Protein AF-A0A0F9R8F9-F1 (afdb_monomer_lite)

Radius of gyration: 13.98 Å; chains: 1; bounding box: 30×28×37 Å

InterPro domains:
  IPR001387 Cro/C1-type, helix-turn-helix domain [cd00093] (21-65)
  IPR010982 Lambda repressor-like, DNA-binding domain superfamily [SSF47413] (13-65)

Organism: NCBI:txid412755

pLDDT: mean 79.31, std 18.31, range [36.69, 97.0]

Secondary structure (DSSP, 8-state):
---PPPHHHHHHHHHHHTT--HHHHHHHHT--HHHHHHHHTT----HHHHHHHHHHHT-----EE-TTT--EE-SSS--TTTTS----

Sequence (88 aa):
MTKTMANHQLVEAWLAMNERSQAYLAKHIKVNPAIVSRFMNGMDVSAKVLLKMAEVTRLQLRIEFCKGCGKVINFTHPCPCSRKGVIR

Foldseek 3Di:
DPPDDFLLVVLVVLCVVVVHDLVNLCVQLVHDSVQSVCVNVQHDDFPSSVVSSCVVSVDDHDWDADPQPRTTDRPPDDPPRVVPDDPD

Structure (mmCIF, N/CA/C/O backbone):
data_AF-A0A0F9R8F9-F1
#
_entry.id   AF-A0A0F9R8F9-F1
#
loop_
_atom_site.group_PDB
_atom_site.id
_atom_site.type_symbol
_atom_site.label_atom_id
_atom_site.label_alt_id
_atom_site.label_comp_id
_atom_site.label_asym_id
_atom_site.label_entity_id
_atom_site.label_seq_id
_atom_site.pdbx_PDB_ins_code
_atom_site.Cartn_x
_atom_site.Cartn_y
_atom_site.Cartn_z
_atom_site.occupancy
_atom_site.B_iso_or_equiv
_atom_site.auth_seq_id
_atom_site.auth_comp_id
_atom_site.auth_asym_id
_atom_site.auth_atom_id
_atom_site.pdbx_PDB_model_num
ATOM 1 N N . MET A 1 1 ? -16.778 -16.838 -11.076 1.00 37.38 1 MET A N 1
ATOM 2 C CA . MET A 1 1 ? -15.907 -16.582 -9.907 1.00 37.38 1 MET A CA 1
ATOM 3 C C . MET A 1 1 ? -15.171 -15.269 -10.129 1.00 37.38 1 MET A C 1
ATOM 5 O O . MET A 1 1 ? -14.182 -15.247 -10.851 1.00 37.38 1 MET A O 1
ATOM 9 N N . THR A 1 2 ? -15.668 -14.160 -9.586 1.00 40.72 2 THR A N 1
ATOM 10 C CA . THR A 1 2 ? -14.927 -12.893 -9.566 1.00 40.72 2 THR A CA 1
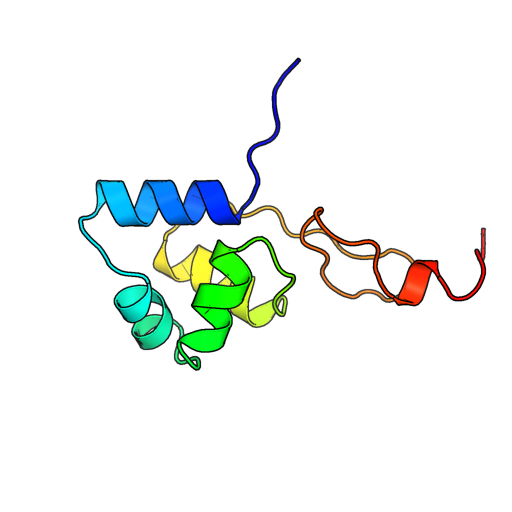ATOM 11 C C . THR A 1 2 ? -13.771 -13.046 -8.580 1.00 40.72 2 THR A C 1
ATOM 13 O O . THR A 1 2 ? -13.974 -13.097 -7.369 1.00 40.72 2 THR A O 1
ATOM 16 N N . LYS A 1 3 ? -12.545 -13.206 -9.092 1.00 46.69 3 LYS A N 1
ATOM 17 C CA . LYS A 1 3 ? -11.340 -13.185 -8.256 1.00 46.69 3 LYS A CA 1
ATOM 18 C C . LYS A 1 3 ? -11.211 -11.769 -7.698 1.00 46.69 3 LYS A C 1
ATOM 20 O O . LYS A 1 3 ? -10.853 -10.852 -8.428 1.00 46.69 3 LYS A O 1
ATOM 25 N N . THR A 1 4 ? -11.561 -11.576 -6.429 1.00 55.62 4 THR A N 1
ATOM 26 C CA . THR A 1 4 ? -11.259 -10.322 -5.732 1.00 55.62 4 THR A CA 1
ATOM 27 C C . THR A 1 4 ? -9.741 -10.128 -5.766 1.00 55.62 4 THR A C 1
ATOM 29 O O . THR A 1 4 ? -9.019 -10.958 -5.218 1.00 55.62 4 THR A O 1
ATOM 32 N N . MET A 1 5 ? -9.257 -9.073 -6.427 1.00 64.88 5 MET A N 1
ATOM 33 C CA . MET A 1 5 ? -7.833 -8.719 -6.408 1.00 64.88 5 MET A CA 1
ATOM 34 C C . MET A 1 5 ? -7.440 -8.194 -5.026 1.00 64.88 5 MET A C 1
ATOM 36 O O . MET A 1 5 ? -8.196 -7.445 -4.403 1.00 64.88 5 MET A O 1
ATOM 40 N N . ALA A 1 6 ? -6.257 -8.576 -4.548 1.00 82.38 6 ALA A N 1
ATOM 41 C CA . ALA A 1 6 ? -5.735 -8.082 -3.280 1.00 82.38 6 ALA A CA 1
ATOM 42 C C . ALA A 1 6 ? -5.209 -6.642 -3.430 1.00 82.38 6 ALA A C 1
ATOM 44 O O . ALA A 1 6 ? -4.662 -6.277 -4.470 1.00 82.38 6 A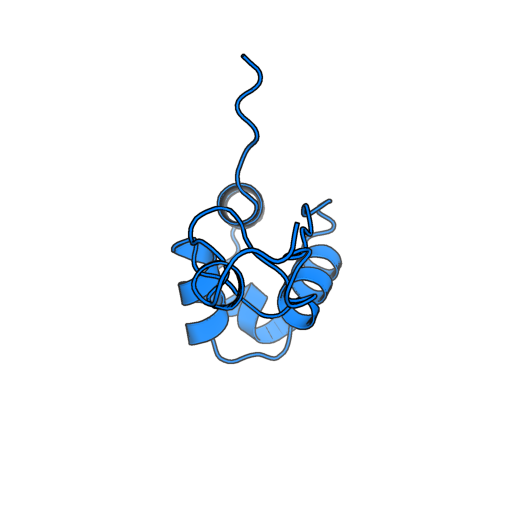LA A O 1
ATOM 45 N N . ASN A 1 7 ? -5.313 -5.823 -2.374 1.00 86.94 7 ASN A N 1
ATOM 46 C CA . ASN A 1 7 ? -4.902 -4.409 -2.407 1.00 86.94 7 ASN A CA 1
ATOM 47 C C . ASN A 1 7 ? -3.459 -4.193 -2.888 1.00 86.94 7 ASN A C 1
ATOM 49 O O . ASN A 1 7 ? -3.192 -3.222 -3.589 1.00 86.94 7 ASN A O 1
ATOM 53 N N . HIS A 1 8 ? -2.530 -5.079 -2.516 1.00 90.38 8 HIS A N 1
ATOM 54 C CA . HIS A 1 8 ? -1.129 -4.955 -2.924 1.00 90.38 8 HIS A CA 1
ATOM 55 C C . HIS A 1 8 ? -0.958 -5.094 -4.441 1.00 90.38 8 HIS A C 1
ATOM 57 O O . HIS A 1 8 ? -0.191 -4.340 -5.026 1.00 90.38 8 HIS A O 1
ATOM 63 N N . GLN A 1 9 ? -1.748 -5.958 -5.087 1.00 90.75 9 GLN A N 1
ATOM 64 C CA . GLN A 1 9 ? -1.733 -6.148 -6.540 1.00 90.75 9 GLN A CA 1
ATOM 65 C C . GLN A 1 9 ? -2.287 -4.922 -7.273 1.00 90.75 9 GLN A C 1
ATOM 67 O O . GLN A 1 9 ? -1.773 -4.539 -8.319 1.00 90.75 9 GLN A O 1
ATOM 72 N N . LEU A 1 10 ? -3.311 -4.267 -6.710 1.00 91.19 10 LEU A N 1
ATOM 73 C CA . LEU A 1 10 ? -3.849 -3.020 -7.267 1.00 91.19 10 LEU A CA 1
ATOM 74 C C . LEU A 1 10 ? -2.806 -1.898 -7.232 1.00 91.19 10 LEU A C 1
ATOM 76 O O . LEU A 1 10 ? -2.622 -1.180 -8.213 1.00 91.19 10 LEU A O 1
ATOM 80 N N . VAL A 1 11 ? -2.109 -1.759 -6.104 1.00 93.19 11 VAL A N 1
ATOM 81 C CA . VAL A 1 11 ? -1.050 -0.755 -5.949 1.00 93.19 11 VAL A CA 1
ATOM 82 C C . VAL A 1 11 ? 0.157 -1.088 -6.830 1.00 93.19 11 VAL A C 1
ATOM 84 O O . VAL A 1 11 ? 0.737 -0.181 -7.420 1.00 93.19 11 VAL A O 1
ATOM 87 N N . GLU A 1 12 ? 0.515 -2.364 -6.971 1.00 93.94 12 GLU A N 1
ATOM 88 C CA . GLU A 1 12 ? 1.571 -2.822 -7.880 1.00 93.94 12 GLU A CA 1
ATOM 89 C C . GLU A 1 12 ? 1.260 -2.505 -9.341 1.00 93.94 12 GLU A C 1
ATOM 91 O O . GLU A 1 12 ? 2.091 -1.904 -10.023 1.00 93.94 12 GLU A O 1
ATOM 96 N N . ALA A 1 13 ? 0.044 -2.808 -9.798 1.00 93.69 13 ALA A N 1
ATOM 97 C CA . ALA A 1 13 ? -0.401 -2.453 -11.140 1.00 93.69 13 ALA A CA 1
ATOM 98 C C . ALA A 1 13 ? -0.353 -0.933 -11.364 1.00 93.69 13 ALA A C 1
ATOM 100 O O . ALA A 1 13 ? 0.139 -0.472 -12.392 1.00 93.69 13 ALA A O 1
ATOM 101 N N . TRP A 1 14 ? -0.792 -0.139 -10.383 1.00 95.88 14 TRP A N 1
ATOM 102 C CA . TRP A 1 14 ? -0.738 1.320 -10.475 1.00 95.88 14 TRP A CA 1
ATOM 103 C C . TRP A 1 14 ? 0.694 1.856 -10.562 1.00 95.88 14 TRP A C 1
ATOM 105 O O . TRP A 1 14 ? 0.961 2.751 -11.365 1.00 95.88 14 TRP A O 1
ATOM 115 N N . LEU A 1 15 ? 1.622 1.310 -9.770 1.00 95.88 15 LEU A N 1
ATOM 116 C CA . LEU A 1 15 ? 3.038 1.676 -9.834 1.00 95.88 15 LEU A CA 1
ATOM 117 C C . LEU A 1 15 ? 3.614 1.398 -11.225 1.00 95.88 15 LEU A C 1
ATOM 119 O O . LEU A 1 15 ? 4.257 2.279 -11.792 1.00 95.88 15 LEU A O 1
ATOM 123 N N . ALA A 1 16 ? 3.331 0.219 -11.786 1.00 96.19 16 ALA A N 1
ATOM 124 C CA . ALA A 1 16 ? 3.779 -0.162 -13.122 1.00 96.19 16 ALA A CA 1
ATOM 125 C C . ALA A 1 16 ? 3.201 0.762 -14.207 1.00 96.19 16 ALA A C 1
ATOM 127 O O . ALA A 1 16 ? 3.950 1.277 -15.030 1.00 96.19 16 ALA A O 1
ATOM 128 N N . MET A 1 17 ? 1.894 1.048 -14.161 1.00 96.25 17 MET A N 1
ATOM 129 C CA . MET A 1 17 ? 1.220 1.927 -15.128 1.00 96.25 17 MET A CA 1
ATOM 130 C C . MET A 1 17 ? 1.734 3.372 -15.118 1.00 96.25 17 MET A C 1
ATOM 132 O O . MET A 1 17 ? 1.620 4.065 -16.122 1.00 96.25 17 MET A O 1
ATOM 136 N N . ASN A 1 18 ? 2.260 3.844 -13.986 1.00 96.62 18 ASN A N 1
ATOM 137 C CA . ASN A 1 18 ? 2.738 5.219 -13.821 1.00 96.62 18 ASN A CA 1
ATOM 138 C C . ASN A 1 18 ? 4.272 5.322 -13.799 1.00 96.62 18 ASN A C 1
ATOM 140 O O . ASN A 1 18 ? 4.794 6.379 -13.434 1.00 96.62 18 ASN A O 1
ATOM 144 N N . GLU A 1 19 ? 4.984 4.231 -14.103 1.00 96.44 19 GLU A N 1
ATOM 145 C CA . GLU A 1 19 ? 6.451 4.150 -14.046 1.00 96.44 19 GLU A CA 1
ATOM 146 C C . GLU A 1 19 ? 7.013 4.630 -12.690 1.00 96.44 19 GLU A C 1
ATOM 148 O O . GLU A 1 19 ? 8.018 5.341 -12.590 1.00 96.44 19 GLU A O 1
ATOM 153 N N . ARG A 1 20 ? 6.322 4.278 -11.598 1.00 96.19 20 ARG A N 1
ATOM 154 C CA . ARG A 1 20 ? 6.689 4.654 -10.227 1.00 96.19 20 ARG A CA 1
ATOM 155 C C . ARG A 1 20 ? 7.280 3.469 -9.476 1.00 96.19 20 ARG A C 1
ATOM 157 O O . ARG A 1 20 ? 6.879 2.325 -9.645 1.00 96.19 20 ARG A O 1
ATOM 164 N N . SER A 1 21 ? 8.199 3.761 -8.559 1.00 95.50 21 SER A N 1
ATOM 165 C CA . SER A 1 21 ? 8.792 2.762 -7.667 1.00 95.50 21 SER A CA 1
ATOM 166 C C . SER A 1 21 ? 8.080 2.697 -6.312 1.00 95.50 21 SER A C 1
ATOM 168 O O . SER A 1 21 ? 7.406 3.633 -5.886 1.00 95.50 21 SER A O 1
ATOM 170 N N . GLN A 1 22 ? 8.303 1.627 -5.549 1.00 94.50 22 GLN A N 1
ATOM 171 C CA . GLN A 1 22 ? 7.840 1.556 -4.154 1.00 94.50 22 GLN A CA 1
ATOM 172 C C . GLN A 1 22 ? 8.424 2.692 -3.286 1.00 94.50 22 GLN A C 1
ATOM 174 O O . GLN A 1 22 ? 7.767 3.184 -2.366 1.00 94.50 22 GLN A O 1
ATOM 179 N N . ALA A 1 23 ? 9.637 3.164 -3.608 1.00 94.81 23 ALA A N 1
ATOM 180 C CA . ALA A 1 23 ? 10.273 4.294 -2.932 1.00 94.81 23 ALA A CA 1
ATOM 181 C C . ALA A 1 23 ? 9.507 5.611 -3.149 1.00 94.81 23 ALA A C 1
ATOM 183 O O . ALA A 1 23 ? 9.442 6.438 -2.236 1.00 94.81 23 ALA A O 1
ATOM 184 N N . TYR A 1 24 ? 8.871 5.785 -4.316 1.00 96.19 24 TYR A N 1
ATOM 185 C CA . TYR A 1 24 ? 7.970 6.910 -4.567 1.00 96.19 24 TYR A CA 1
ATOM 186 C C . TYR A 1 24 ? 6.822 6.916 -3.551 1.00 96.19 24 TYR A C 1
ATOM 188 O O . TYR A 1 24 ? 6.614 7.929 -2.881 1.00 96.19 24 TYR A O 1
ATOM 196 N N . LEU A 1 25 ? 6.138 5.782 -3.363 1.00 94.50 25 LEU A N 1
ATOM 197 C CA . LEU A 1 25 ? 5.059 5.663 -2.377 1.00 94.50 25 LEU A CA 1
ATOM 198 C C . LEU A 1 25 ? 5.553 5.953 -0.962 1.00 94.50 25 LEU A C 1
ATOM 200 O O . LEU A 1 25 ? 4.955 6.782 -0.280 1.00 94.50 25 LEU A O 1
ATOM 204 N N . ALA A 1 26 ? 6.661 5.333 -0.543 1.00 95.94 26 ALA A N 1
ATOM 205 C CA . ALA A 1 26 ? 7.224 5.514 0.797 1.00 95.94 26 ALA A CA 1
ATOM 206 C C . ALA A 1 26 ? 7.500 6.995 1.113 1.00 95.94 26 ALA A C 1
ATOM 208 O O . ALA A 1 26 ? 7.136 7.485 2.186 1.00 95.94 26 ALA A O 1
ATOM 209 N N . LYS A 1 27 ? 8.069 7.722 0.140 1.00 97.00 27 LYS A N 1
ATOM 210 C CA . LYS A 1 27 ? 8.335 9.161 0.238 1.00 97.00 27 LYS A CA 1
ATOM 211 C C . LYS A 1 27 ? 7.044 9.977 0.367 1.00 97.00 27 LYS A C 1
ATOM 213 O O . LYS A 1 27 ? 6.962 10.832 1.246 1.00 97.00 27 LYS A O 1
ATOM 218 N N . HIS A 1 28 ? 6.034 9.707 -0.461 1.00 95.44 28 HIS A N 1
ATOM 219 C CA . HIS A 1 28 ? 4.798 10.504 -0.498 1.00 95.44 28 HIS A CA 1
ATOM 220 C C . HIS A 1 28 ? 3.890 10.254 0.710 1.00 95.44 28 HIS A C 1
ATOM 222 O O . HIS A 1 28 ? 3.322 11.197 1.257 1.00 95.44 28 HIS A O 1
ATOM 228 N N . ILE A 1 29 ? 3.818 9.017 1.207 1.00 94.31 29 ILE A N 1
ATOM 229 C CA . ILE A 1 29 ? 3.037 8.694 2.413 1.00 94.31 29 ILE A CA 1
ATOM 230 C C . ILE A 1 29 ? 3.814 8.963 3.718 1.00 94.31 29 ILE A C 1
ATOM 232 O O . ILE A 1 29 ? 3.236 8.883 4.811 1.00 94.31 29 ILE A O 1
ATOM 236 N N . LYS A 1 30 ? 5.097 9.347 3.604 1.00 95.62 30 LYS A N 1
ATOM 237 C CA . LYS A 1 30 ? 6.035 9.657 4.696 1.00 95.62 30 LYS A CA 1
ATOM 238 C C . LYS A 1 30 ? 6.201 8.487 5.671 1.00 95.62 30 LYS A C 1
ATOM 240 O O . LYS A 1 30 ? 5.918 8.619 6.862 1.00 95.62 30 LYS A O 1
ATOM 245 N N . VAL A 1 31 ? 6.614 7.327 5.159 1.00 94.00 31 VAL A N 1
ATOM 246 C CA . VAL A 1 31 ? 6.873 6.118 5.962 1.00 94.00 31 VAL A CA 1
ATOM 247 C C . VAL A 1 31 ? 8.201 5.469 5.588 1.00 94.00 31 VAL A C 1
ATOM 249 O O . VAL A 1 31 ? 8.760 5.735 4.527 1.00 94.00 31 VAL A O 1
ATOM 252 N N . ASN A 1 32 ? 8.693 4.579 6.452 1.00 95.12 32 ASN A N 1
ATOM 253 C CA . ASN A 1 32 ? 9.871 3.770 6.158 1.00 95.12 32 ASN A CA 1
ATOM 254 C C . ASN A 1 32 ? 9.608 2.867 4.923 1.00 95.12 32 ASN A C 1
ATOM 256 O O . ASN A 1 32 ? 8.573 2.191 4.903 1.00 95.12 32 ASN A O 1
ATOM 260 N N . PRO A 1 33 ? 10.518 2.801 3.928 1.00 93.62 33 PRO A N 1
ATOM 261 C CA . PRO A 1 33 ? 10.381 1.934 2.751 1.00 93.62 33 PRO A CA 1
ATOM 262 C C . PRO A 1 33 ? 10.082 0.464 3.070 1.00 93.62 33 PRO A C 1
ATOM 264 O O . PRO A 1 33 ? 9.340 -0.183 2.330 1.00 93.62 33 PRO A O 1
ATOM 267 N N . ALA A 1 34 ? 10.572 -0.047 4.204 1.00 93.88 34 ALA A N 1
ATOM 268 C CA . ALA A 1 34 ? 10.278 -1.401 4.664 1.00 93.88 34 ALA A CA 1
ATOM 269 C C . ALA A 1 34 ? 8.771 -1.641 4.862 1.00 93.88 34 ALA A C 1
ATOM 271 O O . ALA A 1 34 ? 8.292 -2.742 4.621 1.00 93.88 34 ALA A O 1
ATOM 272 N N . ILE A 1 35 ? 7.994 -0.624 5.251 1.00 92.56 35 ILE A N 1
ATOM 273 C CA . ILE A 1 35 ? 6.536 -0.747 5.412 1.00 92.56 35 ILE A CA 1
ATOM 274 C C . ILE A 1 35 ? 5.860 -0.959 4.054 1.00 92.56 35 ILE A C 1
ATOM 276 O O . ILE A 1 35 ? 4.969 -1.799 3.943 1.00 92.56 35 ILE A O 1
ATOM 280 N N . VAL A 1 36 ? 6.297 -0.234 3.019 1.00 93.88 36 VAL A N 1
ATOM 281 C CA . VAL A 1 36 ? 5.773 -0.413 1.658 1.00 93.88 36 VAL A CA 1
ATOM 282 C C . VAL A 1 36 ? 6.161 -1.788 1.133 1.00 93.88 36 VAL A C 1
ATOM 284 O O . VAL A 1 36 ? 5.291 -2.519 0.681 1.00 93.88 36 VAL A O 1
ATOM 287 N N . SER A 1 37 ? 7.423 -2.195 1.288 1.00 94.19 37 SER A N 1
ATOM 288 C CA . SER A 1 37 ? 7.871 -3.535 0.895 1.00 94.19 37 SER A CA 1
ATOM 289 C C . SER A 1 37 ? 7.065 -4.642 1.585 1.00 94.19 37 SER A C 1
ATOM 291 O O . SER A 1 37 ? 6.646 -5.600 0.938 1.00 94.19 37 SER A O 1
ATOM 293 N N . ARG A 1 38 ? 6.760 -4.494 2.882 1.00 90.44 38 ARG A N 1
ATOM 294 C CA . ARG A 1 38 ? 5.901 -5.442 3.604 1.00 90.44 38 ARG A CA 1
ATOM 295 C C . ARG A 1 38 ? 4.506 -5.532 2.991 1.00 90.44 38 ARG A C 1
ATOM 297 O O . ARG A 1 38 ? 4.038 -6.635 2.728 1.00 90.44 38 ARG A O 1
ATOM 304 N N . PHE A 1 39 ? 3.879 -4.388 2.730 1.00 90.88 39 PHE A N 1
ATOM 305 C CA . PHE A 1 39 ? 2.573 -4.332 2.077 1.00 90.88 39 PHE A CA 1
ATOM 306 C C . PHE A 1 39 ? 2.586 -4.995 0.692 1.00 90.88 39 PHE A C 1
ATOM 308 O O . PHE A 1 39 ? 1.687 -5.772 0.390 1.00 90.88 39 PHE A O 1
ATOM 315 N N . MET A 1 40 ? 3.617 -4.739 -0.121 1.00 91.06 40 MET A N 1
ATOM 316 C CA . MET A 1 40 ? 3.747 -5.308 -1.470 1.00 91.06 40 MET A CA 1
ATOM 317 C C . MET A 1 40 ? 3.933 -6.830 -1.449 1.00 91.06 40 MET A C 1
ATOM 319 O O . MET A 1 40 ? 3.432 -7.517 -2.326 1.00 91.06 40 MET A O 1
ATOM 323 N N . ASN A 1 41 ? 4.551 -7.370 -0.394 1.00 89.00 41 ASN A N 1
ATOM 324 C CA . ASN A 1 41 ? 4.618 -8.813 -0.129 1.00 89.00 41 ASN A CA 1
ATOM 325 C C . ASN A 1 41 ? 3.329 -9.380 0.504 1.00 89.00 41 ASN A C 1
ATOM 327 O O . ASN A 1 41 ? 3.329 -10.479 1.055 1.00 89.00 41 ASN A O 1
ATOM 331 N N . GLY A 1 42 ? 2.236 -8.617 0.488 1.00 82.50 42 GLY A N 1
ATOM 332 C CA . GLY A 1 42 ? 0.944 -9.035 1.011 1.00 82.50 42 GLY A CA 1
ATOM 333 C C . GLY A 1 42 ? 0.840 -9.038 2.534 1.00 82.50 42 GLY A C 1
ATOM 334 O O . GLY A 1 42 ? -0.134 -9.578 3.041 1.00 82.50 42 GLY A O 1
ATOM 335 N N . MET A 1 43 ? 1.780 -8.454 3.284 1.00 83.12 43 MET A N 1
ATOM 336 C CA . MET A 1 43 ? 1.645 -8.352 4.742 1.00 83.12 43 MET A CA 1
ATOM 337 C C . MET A 1 43 ? 0.684 -7.237 5.166 1.00 83.12 43 MET A C 1
ATOM 339 O O . MET A 1 43 ? 0.527 -6.211 4.497 1.00 83.12 43 MET A O 1
ATOM 343 N N . ASP A 1 44 ? 0.120 -7.405 6.361 1.00 77.50 44 ASP A N 1
ATOM 344 C CA . ASP A 1 44 ? -0.675 -6.378 7.024 1.00 77.50 44 ASP A CA 1
ATOM 345 C C . ASP A 1 44 ? 0.157 -5.125 7.331 1.00 77.50 44 ASP A C 1
ATOM 347 O O . ASP A 1 44 ? 1.264 -5.182 7.883 1.00 77.50 44 ASP A O 1
ATOM 351 N N . VAL A 1 45 ? -0.429 -3.969 7.032 1.00 83.94 45 VAL A N 1
ATOM 352 C CA . VAL A 1 45 ? 0.052 -2.650 7.452 1.00 83.94 45 VAL A CA 1
ATOM 353 C C . VAL A 1 45 ? -1.074 -1.904 8.157 1.00 83.94 45 VAL A C 1
ATOM 355 O O . VAL A 1 45 ? -2.238 -2.295 8.103 1.00 83.94 45 VAL A O 1
ATOM 358 N N . SER A 1 46 ? -0.742 -0.824 8.861 1.00 84.62 46 SER A N 1
ATOM 359 C CA . SER A 1 46 ? -1.757 -0.078 9.602 1.00 84.62 46 SER A CA 1
ATOM 360 C C . SER A 1 46 ? -2.781 0.584 8.671 1.00 84.62 46 SER A C 1
ATOM 362 O O . SER A 1 46 ? -2.455 1.006 7.560 1.00 84.62 46 SER A O 1
ATOM 364 N N . ALA A 1 47 ? -4.010 0.759 9.171 1.00 82.75 47 ALA A N 1
ATOM 365 C CA . ALA A 1 47 ? -5.095 1.461 8.475 1.00 82.75 47 ALA A CA 1
ATOM 366 C C . ALA A 1 47 ? -4.651 2.823 7.918 1.00 82.75 47 ALA A C 1
ATOM 368 O O . ALA A 1 47 ? -4.954 3.183 6.787 1.00 82.75 47 ALA A O 1
ATOM 369 N N . LYS A 1 48 ? -3.866 3.562 8.712 1.00 88.81 48 LYS A N 1
ATOM 370 C CA . LYS A 1 48 ? -3.323 4.874 8.348 1.00 88.81 48 LYS A CA 1
ATOM 371 C C . LYS A 1 48 ? -2.420 4.810 7.116 1.00 88.81 48 LYS A C 1
ATOM 373 O O . LYS A 1 48 ? -2.425 5.738 6.316 1.00 88.81 48 LYS A O 1
ATOM 378 N N . VAL A 1 49 ? -1.626 3.748 6.973 1.00 90.75 49 VAL A N 1
ATOM 379 C CA . VAL A 1 49 ? -0.762 3.555 5.799 1.00 90.75 49 VAL A CA 1
ATOM 380 C C . VAL A 1 49 ? -1.612 3.244 4.571 1.00 90.75 49 VAL A C 1
ATOM 382 O O . VAL A 1 49 ? -1.404 3.869 3.538 1.00 90.75 49 VAL A O 1
ATOM 385 N N . LEU A 1 50 ? -2.603 2.356 4.703 1.00 88.94 50 LEU A N 1
ATOM 386 C CA . LEU A 1 50 ? -3.539 2.019 3.624 1.00 88.94 50 LEU A CA 1
ATOM 387 C C . LEU A 1 50 ? -4.318 3.240 3.123 1.00 88.94 50 LEU A C 1
ATOM 389 O O . LEU A 1 50 ? -4.374 3.464 1.919 1.00 88.94 50 LEU A O 1
ATOM 393 N N . LEU A 1 51 ? -4.858 4.060 4.029 1.00 89.88 51 LEU A N 1
ATOM 394 C CA . LEU A 1 51 ? -5.579 5.286 3.669 1.00 89.88 51 LEU A CA 1
ATOM 395 C C . LEU A 1 51 ? -4.684 6.264 2.903 1.00 89.88 51 LEU A C 1
ATOM 397 O O . LEU A 1 51 ? -5.056 6.725 1.831 1.00 89.88 51 LEU A O 1
ATOM 401 N N . LYS A 1 52 ? -3.459 6.501 3.382 1.00 94.19 52 LYS A N 1
ATOM 402 C CA . LYS A 1 52 ? -2.499 7.356 2.670 1.00 94.19 52 LYS A CA 1
ATOM 403 C C . LYS A 1 52 ? -2.105 6.799 1.300 1.00 94.19 52 LYS A C 1
ATOM 405 O O . LYS A 1 52 ? -1.884 7.562 0.367 1.00 94.19 52 LYS A O 1
ATOM 410 N N . MET A 1 53 ? -1.983 5.477 1.164 1.00 93.44 53 MET A N 1
ATOM 411 C CA . MET A 1 53 ? -1.736 4.849 -0.138 1.00 93.44 53 MET A CA 1
ATOM 412 C C . MET A 1 53 ? -2.925 5.058 -1.079 1.00 93.44 53 MET A C 1
ATOM 414 O O . MET A 1 53 ? -2.713 5.409 -2.238 1.00 93.44 53 MET A O 1
ATOM 418 N N . ALA A 1 54 ? -4.158 4.903 -0.590 1.00 92.12 54 ALA A N 1
ATOM 419 C CA . ALA A 1 54 ? -5.369 5.179 -1.360 1.00 92.12 54 ALA A CA 1
ATOM 420 C C . ALA A 1 54 ? -5.443 6.652 -1.798 1.00 92.12 54 ALA A C 1
ATOM 422 O O . ALA A 1 54 ? -5.745 6.926 -2.953 1.00 92.12 54 ALA A O 1
ATOM 423 N N . GLU A 1 55 ? -5.077 7.596 -0.926 1.00 94.06 55 GLU A N 1
ATOM 424 C CA . GLU A 1 55 ? -5.007 9.029 -1.251 1.00 94.06 55 GLU A CA 1
ATOM 425 C C . GLU A 1 55 ? -3.991 9.325 -2.366 1.00 94.06 55 GLU A C 1
ATOM 427 O O . GLU A 1 55 ? -4.315 10.017 -3.331 1.00 94.06 55 GLU A O 1
ATOM 432 N N . VAL A 1 56 ? -2.770 8.783 -2.265 1.00 94.31 56 VAL A N 1
ATOM 433 C CA . VAL A 1 56 ? -1.703 9.020 -3.256 1.00 94.31 56 VAL A CA 1
ATOM 434 C C . VAL A 1 56 ? -2.025 8.372 -4.601 1.00 94.31 56 VAL A C 1
ATOM 436 O O . VAL A 1 56 ? -1.818 8.982 -5.647 1.00 94.31 56 VAL A O 1
ATOM 439 N N . THR A 1 57 ? -2.527 7.138 -4.584 1.00 93.56 57 THR A N 1
ATOM 440 C CA . THR A 1 57 ? -2.810 6.368 -5.807 1.00 93.56 57 THR A CA 1
ATOM 441 C C . THR A 1 57 ? -4.176 6.687 -6.416 1.00 93.56 57 THR A C 1
ATOM 443 O O . THR A 1 57 ? -4.422 6.352 -7.572 1.00 93.56 57 THR A O 1
ATOM 446 N N . ARG A 1 58 ? -5.069 7.335 -5.653 1.00 92.94 58 ARG A N 1
ATOM 447 C CA . ARG A 1 58 ? -6.496 7.523 -5.969 1.00 92.94 58 ARG A CA 1
ATOM 448 C C . ARG A 1 58 ? -7.240 6.207 -6.237 1.00 92.94 58 ARG A C 1
ATOM 450 O O . ARG A 1 58 ? -8.239 6.190 -6.952 1.00 92.94 58 ARG A O 1
ATOM 457 N N . LEU A 1 59 ? -6.757 5.102 -5.669 1.00 89.62 59 LEU A N 1
ATOM 458 C CA . LEU A 1 59 ? -7.387 3.789 -5.774 1.00 89.62 59 LEU A CA 1
ATOM 459 C C . LEU A 1 59 ? -8.405 3.573 -4.654 1.00 89.62 59 LEU A C 1
ATOM 461 O O . LEU A 1 59 ? -8.189 3.961 -3.506 1.00 89.62 59 LEU A O 1
ATOM 465 N N . GLN A 1 60 ? -9.480 2.851 -4.968 1.00 86.19 60 GLN A N 1
ATOM 466 C CA . GLN A 1 60 ? -10.398 2.318 -3.964 1.00 86.19 60 GLN A CA 1
ATOM 467 C C . GLN A 1 60 ? -9.816 1.031 -3.366 1.00 86.19 60 GLN A C 1
ATOM 469 O O . GLN A 1 60 ? -10.075 -0.072 -3.845 1.00 86.19 60 GLN A O 1
ATOM 474 N N . LEU A 1 61 ? -8.990 1.179 -2.328 1.00 85.12 61 LEU A N 1
ATOM 475 C CA . LEU A 1 61 ? -8.448 0.043 -1.580 1.00 85.12 61 LEU A CA 1
ATOM 476 C C . LEU A 1 61 ? -9.492 -0.484 -0.589 1.00 85.12 61 LEU A C 1
ATOM 478 O O . LEU A 1 61 ? -10.122 0.285 0.139 1.00 85.12 61 LEU A O 1
ATOM 482 N N . ARG A 1 62 ? -9.666 -1.806 -0.533 1.00 79.56 62 ARG A N 1
ATOM 483 C CA . ARG A 1 62 ? -10.603 -2.450 0.397 1.00 79.56 62 ARG A CA 1
ATOM 484 C C . ARG A 1 62 ? -10.000 -2.486 1.796 1.00 79.56 62 ARG A C 1
ATOM 486 O O . ARG A 1 62 ? -8.975 -3.124 1.999 1.00 79.56 62 ARG A O 1
ATOM 493 N N . ILE A 1 63 ? -10.633 -1.844 2.771 1.00 74.88 63 ILE A N 1
ATOM 494 C CA . ILE A 1 63 ? -10.194 -1.898 4.170 1.00 74.88 63 ILE A CA 1
ATOM 495 C C . ILE A 1 63 ? -11.140 -2.814 4.934 1.00 74.88 63 ILE A C 1
ATOM 497 O O . ILE A 1 63 ? -12.332 -2.533 5.030 1.00 74.88 63 ILE A O 1
ATOM 501 N N . GLU A 1 64 ? -10.603 -3.894 5.493 1.00 71.50 64 GLU A N 1
ATOM 502 C CA . GLU A 1 64 ? -11.367 -4.825 6.321 1.00 71.50 64 GLU A CA 1
ATOM 503 C C . GLU A 1 64 ? -10.825 -4.862 7.743 1.00 71.50 64 GLU A C 1
ATOM 505 O O . GLU A 1 64 ? -9.632 -4.667 7.968 1.00 71.50 64 GLU A O 1
ATOM 510 N N . PHE A 1 65 ? -11.705 -5.104 8.713 1.00 69.94 65 PHE A N 1
ATOM 511 C CA . PHE A 1 65 ? -11.389 -5.066 10.140 1.00 69.94 65 PHE A CA 1
ATOM 512 C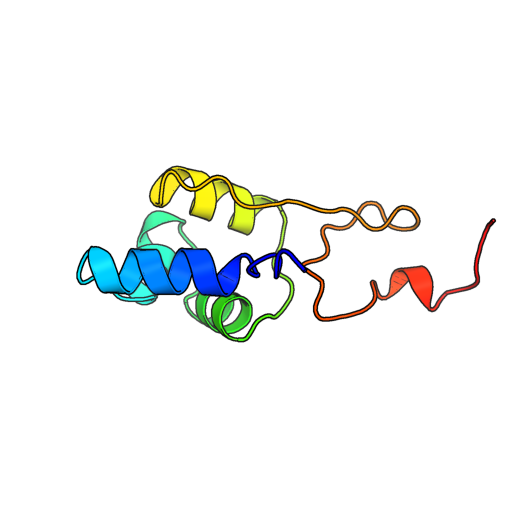 C . PHE A 1 65 ? -11.678 -6.433 10.789 1.00 69.94 65 PHE A C 1
ATOM 514 O O . PHE A 1 65 ? -12.731 -7.021 10.544 1.00 69.94 65 PHE A O 1
ATOM 521 N N . CYS A 1 66 ? -10.789 -6.941 11.661 1.00 70.50 66 CYS A N 1
ATOM 522 C CA . CYS A 1 66 ? -11.112 -8.089 12.533 1.00 70.50 66 CYS A CA 1
ATOM 523 C C . CYS A 1 66 ? -12.276 -7.664 13.424 1.00 70.50 66 CYS A C 1
ATOM 525 O O . CYS A 1 66 ? -12.123 -6.734 14.218 1.00 70.50 66 CYS A O 1
ATOM 527 N N . LYS A 1 67 ? -13.388 -8.396 13.389 1.00 64.06 67 LYS A N 1
ATOM 528 C CA . LYS A 1 67 ? -14.511 -8.143 14.301 1.00 64.06 67 LYS A CA 1
ATOM 529 C C . LYS A 1 67 ? -14.117 -8.242 15.782 1.00 64.06 67 LYS A C 1
ATOM 531 O O . LYS A 1 67 ? -14.656 -7.505 16.591 1.00 64.06 67 LYS A O 1
ATOM 536 N N . GLY A 1 68 ? -13.142 -9.091 16.131 1.00 67.75 68 GLY A N 1
ATOM 537 C CA . GLY A 1 68 ? -12.703 -9.255 17.523 1.00 67.75 68 GLY A CA 1
ATOM 538 C C . GLY A 1 68 ? -11.700 -8.205 18.031 1.00 67.75 68 GLY A C 1
ATOM 539 O O . GLY A 1 68 ? -11.724 -7.868 19.205 1.00 67.75 68 GLY A O 1
ATOM 540 N N . CYS A 1 69 ? -10.797 -7.691 17.179 1.00 69.94 69 CYS A N 1
ATOM 541 C CA . CYS A 1 69 ? -9.715 -6.768 17.582 1.00 69.94 69 CYS A CA 1
ATOM 542 C C . CYS A 1 69 ? -9.914 -5.338 17.081 1.00 69.94 69 CYS A C 1
ATOM 544 O O . CYS A 1 69 ? -9.133 -4.468 17.457 1.00 69.94 69 CYS A O 1
ATOM 546 N N . GLY A 1 70 ? -10.851 -5.108 16.158 1.00 65.88 70 GLY A N 1
ATOM 547 C CA . GLY A 1 70 ? -10.974 -3.848 15.425 1.00 65.88 70 GLY A CA 1
ATOM 548 C C . GLY A 1 70 ? -9.739 -3.490 14.584 1.00 65.88 70 GLY A C 1
ATOM 549 O O . GLY A 1 70 ? -9.663 -2.384 14.058 1.00 65.88 70 GLY A O 1
ATOM 550 N N . LYS A 1 71 ? -8.741 -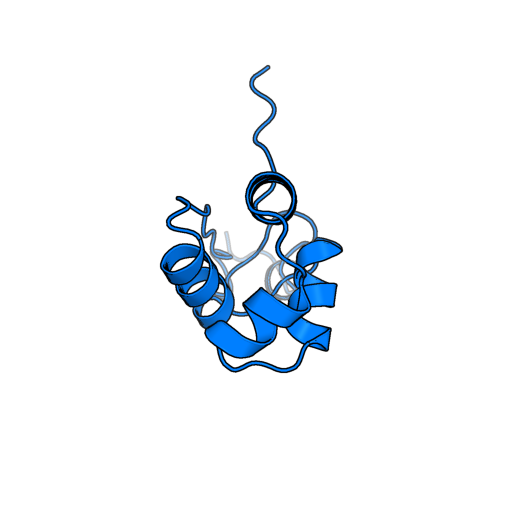4.382 14.455 1.00 67.19 71 LYS A N 1
ATOM 551 C CA . LYS A 1 71 ? -7.536 -4.113 13.654 1.00 67.19 71 LYS A CA 1
ATOM 552 C C . LYS A 1 71 ? -7.824 -4.352 12.186 1.00 67.19 71 LYS A C 1
ATOM 554 O O . LYS A 1 71 ? -8.519 -5.307 11.845 1.00 67.19 71 LYS A O 1
ATOM 559 N N . VAL A 1 72 ? -7.219 -3.527 11.341 1.00 66.88 72 VAL A N 1
ATOM 560 C CA . VAL A 1 72 ? -7.254 -3.724 9.894 1.00 66.88 72 VAL A CA 1
ATOM 561 C C . VAL A 1 72 ? -6.491 -4.991 9.519 1.00 66.88 72 VAL A C 1
ATOM 563 O O . VAL A 1 72 ? -5.378 -5.199 10.002 1.00 66.88 72 VAL A O 1
ATOM 566 N N . ILE A 1 73 ? -7.116 -5.827 8.693 1.00 66.44 73 ILE A N 1
ATOM 567 C CA . ILE A 1 73 ? -6.573 -7.081 8.169 1.00 66.44 73 ILE A CA 1
ATOM 568 C C . ILE A 1 73 ? -6.613 -7.048 6.644 1.00 66.44 73 ILE A C 1
ATOM 570 O O . ILE A 1 73 ? -7.603 -6.641 6.040 1.00 66.44 73 ILE A O 1
ATOM 574 N N . ASN A 1 74 ? -5.528 -7.474 6.016 1.00 60.12 74 ASN A N 1
ATOM 575 C CA . ASN A 1 74 ? -5.329 -7.442 4.576 1.00 60.12 74 ASN A CA 1
ATOM 576 C C . ASN A 1 74 ? -5.333 -8.886 4.033 1.00 60.12 74 ASN A C 1
ATOM 578 O O . ASN A 1 74 ? -4.395 -9.297 3.369 1.00 60.12 74 ASN A O 1
ATOM 582 N N . PHE A 1 75 ? -6.382 -9.659 4.356 1.00 56.66 75 PHE A N 1
ATOM 583 C CA . PHE A 1 75 ? -6.762 -11.007 3.865 1.00 56.66 75 PHE A CA 1
ATOM 584 C C . PHE A 1 75 ? -5.754 -12.170 3.837 1.00 56.66 75 PHE A C 1
ATOM 586 O O . PHE A 1 75 ? -6.180 -13.316 3.717 1.00 56.66 75 PHE A O 1
ATOM 593 N N . THR A 1 76 ? -4.454 -11.945 3.940 1.00 49.75 76 THR A N 1
ATOM 594 C CA . THR A 1 76 ? -3.432 -12.991 3.797 1.00 49.75 76 THR A CA 1
ATOM 595 C C . THR A 1 76 ? -3.128 -13.687 5.116 1.00 49.75 76 THR A C 1
ATOM 597 O O . THR A 1 76 ? -2.703 -14.844 5.113 1.00 49.75 76 THR A O 1
ATOM 600 N N . HIS A 1 77 ? -3.373 -13.028 6.252 1.00 51.38 77 HIS A N 1
ATOM 601 C CA . HIS A 1 77 ? -3.091 -13.574 7.575 1.00 51.38 77 HIS A CA 1
ATOM 602 C C . HIS A 1 77 ? -4.284 -13.419 8.539 1.00 51.38 77 HIS A C 1
ATOM 604 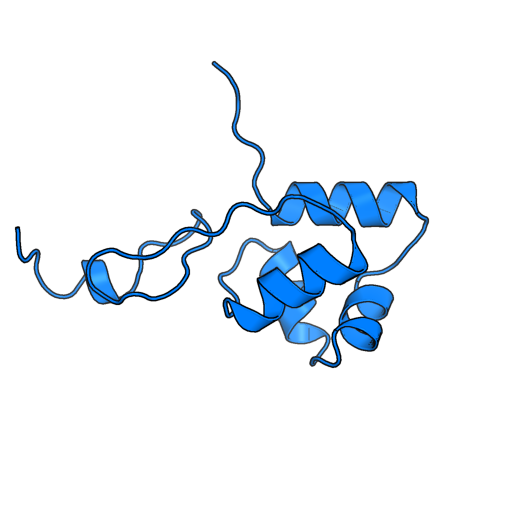O O . HIS A 1 77 ? -4.922 -12.366 8.582 1.00 51.38 77 HIS A O 1
ATOM 610 N N . PRO A 1 78 ? -4.612 -14.454 9.339 1.00 54.72 78 PRO A N 1
ATOM 611 C CA . PRO A 1 78 ? -5.664 -14.354 10.354 1.00 54.72 78 PRO A CA 1
ATOM 612 C C . PRO A 1 78 ? -5.274 -13.319 11.427 1.00 54.72 78 PRO A C 1
ATOM 614 O O . PRO A 1 78 ? -4.137 -13.373 11.906 1.00 54.72 78 PRO A O 1
ATOM 617 N N . CYS A 1 79 ? -6.180 -12.405 11.854 1.00 61.38 79 CYS A N 1
ATOM 618 C CA . CYS A 1 79 ? -5.830 -11.441 12.927 1.00 61.38 79 CYS A CA 1
ATOM 619 C C . CYS A 1 79 ? -5.326 -12.258 14.121 1.00 61.38 79 CYS A C 1
ATOM 621 O O . CYS A 1 79 ? -6.008 -13.205 14.537 1.00 61.38 79 CYS A O 1
ATOM 623 N N . PRO A 1 80 ? -4.223 -11.853 14.766 1.00 62.69 80 PRO A N 1
ATOM 624 C CA . PRO A 1 80 ? -3.778 -12.465 16.017 1.00 62.69 80 PRO A CA 1
ATOM 625 C C . PRO A 1 80 ? -4.871 -12.475 17.108 1.00 62.69 80 PRO A C 1
ATOM 627 O O . PRO A 1 80 ? -4.800 -13.271 18.037 1.00 62.69 80 PRO A O 1
ATOM 630 N N . CYS A 1 81 ? -5.915 -11.643 16.965 1.00 63.34 81 CYS A N 1
ATOM 631 C CA . CYS A 1 81 ? -7.131 -11.634 17.784 1.00 63.34 81 CYS A CA 1
ATOM 632 C C . CYS A 1 81 ? -7.978 -12.885 17.685 1.00 63.34 81 CYS A C 1
ATOM 634 O O . CYS A 1 81 ? -8.424 -13.406 18.696 1.00 63.34 81 CYS A O 1
ATOM 636 N N . SER A 1 82 ? -8.150 -13.385 16.466 1.00 50.84 82 SER A N 1
ATOM 637 C CA . SER A 1 82 ? -8.979 -14.553 16.178 1.00 50.84 82 SER A CA 1
ATOM 638 C C . SER A 1 82 ? -8.365 -15.867 16.677 1.00 50.84 82 SER A C 1
ATOM 640 O O . SER A 1 82 ? -9.063 -16.869 16.762 1.00 50.84 82 SER A O 1
ATOM 642 N N . ARG A 1 83 ? -7.077 -15.861 17.065 1.00 52.78 83 ARG A N 1
ATOM 643 C CA . ARG A 1 83 ? -6.418 -16.990 17.747 1.00 52.78 83 ARG A CA 1
ATOM 644 C C . ARG A 1 83 ? -6.640 -17.002 19.263 1.00 52.78 83 ARG A C 1
ATOM 646 O O . ARG A 1 83 ? -6.443 -18.039 19.884 1.00 52.78 83 ARG A O 1
ATOM 653 N N . LYS A 1 84 ? -7.054 -15.884 19.870 1.00 45.59 84 LYS A N 1
ATOM 654 C CA . LYS A 1 84 ? -7.447 -15.828 21.283 1.00 45.59 84 LYS A CA 1
ATOM 655 C C . LYS A 1 84 ? -8.950 -16.068 21.386 1.00 45.59 84 LYS A C 1
ATOM 657 O O . LYS A 1 84 ? -9.682 -15.106 21.522 1.00 45.59 84 LYS A O 1
ATOM 662 N N . GLY A 1 85 ? -9.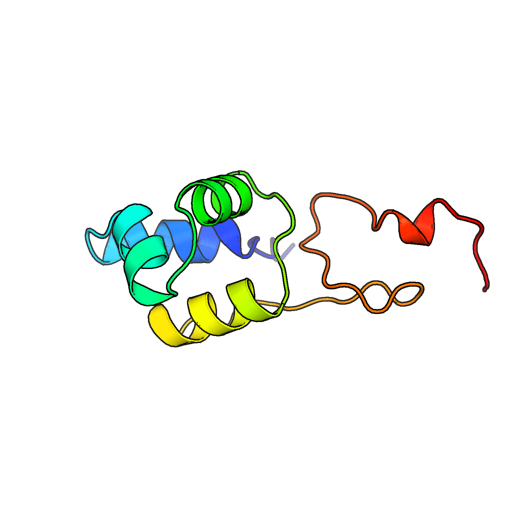376 -17.328 21.277 1.00 40.28 85 GLY A N 1
ATOM 663 C CA . GLY A 1 85 ? -10.705 -17.792 21.699 1.00 40.28 85 GLY A CA 1
ATOM 664 C C . GLY A 1 85 ? -11.897 -17.006 21.142 1.00 40.28 85 GLY A C 1
ATOM 665 O O . GLY A 1 85 ? -12.249 -15.944 21.637 1.00 40.28 85 GLY A O 1
ATOM 666 N N . VAL A 1 86 ? -12.556 -17.588 20.144 1.00 37.62 86 VAL A N 1
ATOM 667 C CA . VAL A 1 86 ? -13.903 -17.241 19.672 1.00 37.62 86 VAL A CA 1
ATOM 668 C C . VAL A 1 86 ? -14.798 -16.730 20.816 1.00 37.62 86 VAL A C 1
ATOM 670 O O . VAL A 1 86 ? -15.224 -17.513 21.661 1.00 37.62 86 VAL A O 1
ATOM 673 N N . ILE A 1 87 ? -15.124 -15.437 20.816 1.00 36.69 87 ILE A N 1
ATOM 674 C CA . ILE A 1 87 ? -16.395 -14.966 21.370 1.00 36.69 87 ILE A CA 1
ATOM 675 C C . ILE A 1 87 ? -17.336 -14.933 20.168 1.00 36.69 87 ILE A C 1
ATOM 677 O O . ILE A 1 87 ? -17.019 -14.293 19.162 1.00 36.69 87 ILE A O 1
ATOM 681 N N . ARG A 1 88 ? -18.394 -15.746 20.243 1.00 39.31 88 ARG A N 1
ATOM 682 C CA . ARG A 1 88 ? -19.463 -15.820 19.242 1.00 39.31 88 ARG A CA 1
ATOM 683 C C . ARG A 1 88 ? -20.119 -14.461 19.038 1.00 39.31 88 ARG A C 1
ATOM 685 O O . ARG A 1 88 ? -20.294 -13.754 20.053 1.00 39.31 88 ARG A O 1
#